Protein AF-A0A158AWS0-F1 (afdb_monomer_lite)

Radius of gyration: 19.14 Å; chains: 1; bounding box: 38×30×52 Å

pLDDT: mean 87.81, std 14.03, range [33.81, 97.12]

Sequence (136 aa):
MFKAMLLDRQEDRSTARIAGLEDSQLPDGEVTVRIAFSTLNYKDALAITGKGPVVCKFPMVPGIDFAGTVGTAGYTAMLCVQAIAVHGVKPGGGDVLVTGANGGVGGVATALLAKRGYRVVASTGRMNGAYHDVAS

Secondary structure (DSSP, 8-state):
-EEEEEEEEETTEEEEEEEEE-GGGSPP-S--EEEEEE---HHHHHHHHT-STT--SSSB---S-EEEEE-HHHHHHHHHHHHHHHTT--TTSS-EEEETTTSHHHHHHHHHHHTTT--EEEE-S--SS-------

Structure (mmCIF, N/CA/C/O backbone):
data_AF-A0A158AWS0-F1
#
_entry.id   AF-A0A158AWS0-F1
#
loop_
_atom_site.group_PDB
_atom_site.id
_atom_site.type_symbol
_atom_site.label_atom_id
_atom_site.label_alt_id
_atom_site.label_comp_id
_atom_site.label_asym_id
_atom_site.label_entity_id
_atom_site.label_seq_id
_atom_site.pdbx_PDB_ins_code
_atom_site.Cartn_x
_atom_site.Cartn_y
_atom_site.Cartn_z
_atom_site.occupancy
_atom_site.B_iso_or_equiv
_atom_site.auth_seq_id
_atom_site.auth_comp_id
_atom_site.auth_asym_id
_atom_site.auth_atom_id
_atom_site.pdbx_PDB_model_num
ATOM 1 N N . MET A 1 1 ? -7.634 14.474 6.105 1.00 88.19 1 MET A N 1
ATOM 2 C CA . MET A 1 1 ? -8.383 13.871 7.228 1.00 88.19 1 MET A CA 1
ATOM 3 C C . MET A 1 1 ? -9.356 12.835 6.681 1.00 88.19 1 MET A C 1
ATOM 5 O O . MET A 1 1 ? -10.116 13.158 5.772 1.00 88.19 1 MET A O 1
ATOM 9 N N . PHE A 1 2 ? -9.329 11.611 7.198 1.00 94.44 2 PHE A N 1
ATOM 10 C CA . PHE A 1 2 ? -10.197 10.494 6.801 1.00 94.44 2 PHE A CA 1
ATOM 11 C C . PHE A 1 2 ? -10.706 9.749 8.042 1.00 94.44 2 PHE A C 1
ATOM 13 O O . PHE A 1 2 ? -10.186 9.941 9.136 1.00 94.44 2 PHE A O 1
ATOM 20 N N . LYS A 1 3 ? -11.748 8.923 7.900 1.00 96.88 3 LYS A N 1
ATOM 21 C CA . LYS A 1 3 ? -12.284 8.118 9.010 1.00 96.88 3 LYS A CA 1
ATOM 22 C C . LYS A 1 3 ? -11.670 6.723 9.003 1.00 96.88 3 LYS A C 1
ATOM 24 O O . LYS A 1 3 ? -11.574 6.109 7.944 1.00 96.88 3 LYS A O 1
ATOM 29 N N . ALA A 1 4 ? -11.335 6.211 10.179 1.00 97.00 4 ALA A N 1
ATOM 30 C CA . ALA A 1 4 ? -10.871 4.841 10.365 1.00 97.00 4 ALA A CA 1
ATOM 31 C C . ALA A 1 4 ? -11.383 4.269 11.692 1.00 97.00 4 ALA A C 1
ATOM 33 O O . ALA A 1 4 ? -11.699 5.015 12.621 1.00 97.00 4 ALA A O 1
ATOM 34 N N . MET A 1 5 ? -11.451 2.941 11.789 1.00 96.31 5 MET A N 1
ATOM 35 C CA . MET A 1 5 ? -11.582 2.277 13.083 1.00 96.31 5 MET A CA 1
ATOM 36 C C . MET A 1 5 ? -10.220 2.303 13.773 1.00 96.31 5 MET A C 1
ATOM 38 O O . MET A 1 5 ? -9.238 1.852 13.200 1.00 96.31 5 MET A O 1
ATOM 42 N N . LEU A 1 6 ? -10.157 2.844 14.982 1.00 96.06 6 LEU A N 1
ATOM 43 C CA . LEU A 1 6 ? -8.940 2.960 15.768 1.00 96.06 6 LEU A CA 1
ATOM 44 C C . LEU A 1 6 ? -9.070 2.099 17.018 1.00 96.06 6 LEU A C 1
ATOM 46 O O . LEU A 1 6 ? -10.001 2.275 17.810 1.00 96.06 6 LEU A O 1
ATOM 50 N N . LEU A 1 7 ? -8.124 1.181 17.170 1.00 95.25 7 LEU A N 1
ATOM 51 C CA . LEU A 1 7 ? -7.897 0.424 18.384 1.00 95.25 7 LEU A CA 1
ATOM 52 C C . LEU A 1 7 ? -6.920 1.183 19.271 1.00 95.25 7 LEU A C 1
ATOM 54 O O . LEU A 1 7 ? -5.852 1.602 18.822 1.00 95.25 7 LEU A O 1
ATOM 58 N N . ASP A 1 8 ? -7.292 1.333 20.532 1.00 94.00 8 ASP A N 1
ATOM 59 C CA . ASP A 1 8 ? -6.537 2.052 21.553 1.00 94.00 8 ASP A CA 1
ATOM 60 C C . ASP A 1 8 ? -6.535 1.248 22.858 1.00 94.00 8 ASP A C 1
ATOM 62 O O . ASP A 1 8 ? -7.376 0.361 23.037 1.00 94.00 8 ASP A O 1
ATOM 66 N N . ARG A 1 9 ? -5.619 1.550 23.779 1.00 89.44 9 ARG A N 1
ATOM 67 C CA . ARG A 1 9 ? -5.537 0.862 25.074 1.00 89.44 9 ARG A CA 1
ATOM 68 C C . ARG A 1 9 ? -5.704 1.856 26.216 1.00 89.44 9 ARG A C 1
ATOM 70 O O . ARG A 1 9 ? -4.886 2.754 26.381 1.00 89.44 9 ARG A O 1
ATOM 77 N N . GLN A 1 10 ? -6.744 1.659 27.021 1.00 85.75 10 GLN A N 1
ATOM 78 C CA . GLN A 1 10 ? -7.012 2.438 28.233 1.00 85.75 10 GLN A CA 1
ATOM 79 C C . GLN A 1 10 ? -7.179 1.486 29.411 1.00 85.75 10 GLN A C 1
ATOM 81 O O . GLN A 1 10 ? -7.905 0.506 29.280 1.00 85.75 10 GLN A O 1
ATOM 86 N N . GLU A 1 11 ? -6.511 1.761 30.536 1.00 81.12 11 GLU A N 1
ATOM 87 C CA . GLU A 1 11 ? -6.657 0.992 31.790 1.00 81.12 11 GLU A CA 1
ATOM 88 C C . GLU A 1 11 ? -6.612 -0.534 31.570 1.00 81.12 11 GLU A C 1
ATOM 90 O O . GLU A 1 11 ? -7.451 -1.289 32.051 1.00 81.12 11 GLU A O 1
ATOM 95 N N . ASP A 1 12 ? -5.641 -0.977 30.765 1.00 79.19 12 ASP A N 1
ATOM 96 C CA . ASP A 1 12 ? -5.407 -2.381 30.396 1.00 79.19 12 ASP A CA 1
ATOM 97 C C . ASP A 1 12 ? -6.519 -3.059 29.563 1.00 79.19 12 ASP A C 1
ATOM 99 O O . ASP A 1 12 ? -6.506 -4.266 29.313 1.00 79.19 12 ASP A O 1
ATOM 103 N N . ARG A 1 13 ? -7.467 -2.274 29.040 1.00 84.38 13 ARG A N 1
ATOM 104 C CA . ARG A 1 13 ? -8.515 -2.730 28.122 1.00 84.38 13 ARG A CA 1
ATOM 105 C C . ARG A 1 13 ? -8.309 -2.168 26.720 1.00 84.38 13 ARG A C 1
ATOM 107 O O . ARG A 1 13 ? -8.058 -0.980 26.524 1.00 84.38 13 ARG A O 1
ATOM 114 N N . SER A 1 14 ? -8.458 -3.039 25.724 1.00 89.00 14 SER A N 1
ATOM 115 C CA . SER A 1 14 ? -8.560 -2.619 24.324 1.00 89.00 14 SER A CA 1
ATOM 116 C C . SER A 1 14 ? -9.911 -1.942 24.088 1.00 89.00 14 SER A C 1
ATOM 118 O O . SER A 1 14 ? -10.948 -2.445 24.528 1.00 89.00 14 SER A O 1
ATOM 120 N N . THR A 1 15 ? -9.902 -0.816 23.383 1.00 92.62 15 THR A N 1
ATOM 121 C CA . THR A 1 15 ? -11.095 -0.066 22.975 1.00 92.62 15 THR A CA 1
ATOM 122 C C . THR A 1 15 ? -11.074 0.137 21.466 1.00 92.62 15 THR A C 1
ATOM 124 O O . THR A 1 15 ? -10.013 0.365 20.894 1.00 92.62 15 THR A O 1
ATOM 127 N N . ALA A 1 16 ? -12.238 0.068 20.818 1.00 94.75 16 ALA A N 1
ATOM 128 C CA . ALA A 1 16 ? -12.393 0.300 19.385 1.00 94.75 16 ALA A CA 1
ATOM 129 C C . ALA A 1 16 ? -13.356 1.469 19.151 1.00 94.75 16 ALA A C 1
ATOM 131 O O . ALA A 1 16 ? -14.462 1.479 19.695 1.00 94.75 16 ALA A O 1
ATOM 132 N N . ARG A 1 17 ? -12.956 2.454 18.343 1.00 96.00 17 ARG A N 1
ATOM 133 C CA . ARG A 1 17 ? -13.795 3.618 18.002 1.00 96.00 17 ARG A CA 1
ATOM 134 C C . ARG A 1 17 ? -13.592 4.051 16.558 1.00 96.00 17 ARG A C 1
ATOM 136 O O . ARG A 1 17 ? -12.509 3.877 16.016 1.00 96.00 17 ARG A O 1
ATOM 143 N N . ILE A 1 18 ? -14.598 4.669 15.944 1.00 96.69 18 ILE A N 1
ATOM 144 C CA . ILE A 1 18 ? -14.386 5.397 14.687 1.00 96.69 18 ILE A CA 1
ATOM 145 C C . ILE A 1 18 ? -13.761 6.751 15.025 1.00 96.69 18 ILE A C 1
ATOM 147 O O . ILE A 1 18 ? -14.343 7.528 15.781 1.00 96.69 18 ILE A O 1
ATOM 151 N N . ALA A 1 19 ? -12.585 7.026 14.472 1.00 96.69 19 ALA A N 1
ATOM 152 C CA . ALA A 1 19 ? -11.846 8.266 14.672 1.00 96.69 19 ALA A CA 1
ATOM 153 C C . ALA A 1 19 ? -11.529 8.928 13.326 1.00 96.69 19 ALA A C 1
ATOM 155 O O . ALA A 1 19 ? -11.432 8.261 12.294 1.00 96.69 19 ALA A O 1
ATOM 156 N N . GLY A 1 20 ? -11.381 10.252 13.343 1.00 97.12 20 GLY A N 1
ATOM 157 C CA . GLY A 1 20 ? -10.781 10.985 12.236 1.00 97.12 20 GLY A CA 1
ATOM 158 C C . GLY A 1 20 ? -9.263 10.990 12.380 1.00 97.12 20 GLY A C 1
ATOM 159 O O . GLY A 1 20 ? -8.770 11.298 13.461 1.00 97.12 20 GLY A O 1
ATOM 160 N N . LEU A 1 21 ? -8.551 10.646 11.312 1.00 96.06 21 LEU A N 1
ATOM 161 C CA . LEU A 1 21 ? -7.092 10.607 11.251 1.00 96.06 21 LEU A CA 1
ATOM 162 C C . LEU A 1 21 ? -6.572 11.501 10.126 1.00 96.06 21 LEU A C 1
ATOM 164 O O . LEU A 1 21 ? -7.265 11.748 9.133 1.00 96.06 21 LEU A O 1
ATOM 168 N N . GLU A 1 22 ? -5.346 11.973 10.283 1.00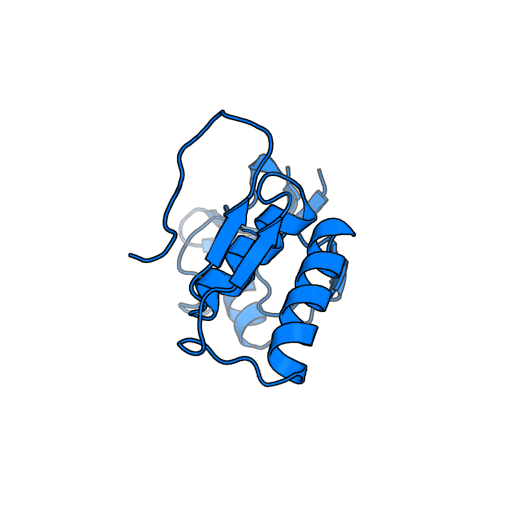 95.19 22 GLU A N 1
ATOM 169 C CA . GLU A 1 22 ? -4.576 12.670 9.259 1.00 95.19 22 GLU A CA 1
ATOM 170 C C . GLU A 1 22 ? -3.617 11.721 8.537 1.00 95.19 22 GLU A C 1
ATOM 172 O O . GLU A 1 22 ? -3.191 10.703 9.079 1.00 95.19 22 GLU A O 1
ATOM 177 N N . ASP A 1 23 ? -3.247 12.077 7.308 1.00 90.25 23 ASP A N 1
ATOM 178 C CA . ASP A 1 23 ? -2.326 11.295 6.478 1.00 90.25 23 ASP A CA 1
ATOM 179 C C . ASP A 1 23 ? -0.941 11.167 7.140 1.00 90.25 23 ASP A C 1
ATOM 181 O O . ASP A 1 23 ? -0.283 10.146 6.986 1.00 90.25 23 ASP A O 1
ATOM 185 N N . SER A 1 24 ? -0.542 12.155 7.951 1.00 92.62 24 SER A N 1
ATOM 186 C CA . SER A 1 24 ? 0.683 12.155 8.769 1.00 92.62 24 SER A CA 1
ATOM 187 C C . SER A 1 24 ? 0.709 11.073 9.855 1.00 92.62 24 SER A C 1
ATOM 189 O O . SER A 1 24 ? 1.768 10.782 10.406 1.00 92.62 24 SER A O 1
ATOM 191 N N . GLN A 1 25 ? -0.446 10.489 10.185 1.00 92.44 25 GLN A N 1
ATOM 192 C CA . GLN A 1 25 ? -0.581 9.420 11.176 1.00 92.44 25 GLN A CA 1
ATOM 193 C C . GLN A 1 25 ? -0.556 8.026 10.539 1.00 92.44 25 GLN A C 1
ATOM 195 O O . GLN A 1 25 ? -0.603 7.025 11.259 1.00 92.44 25 GLN A O 1
ATOM 200 N N . LEU A 1 26 ? -0.524 7.940 9.204 1.00 90.50 26 L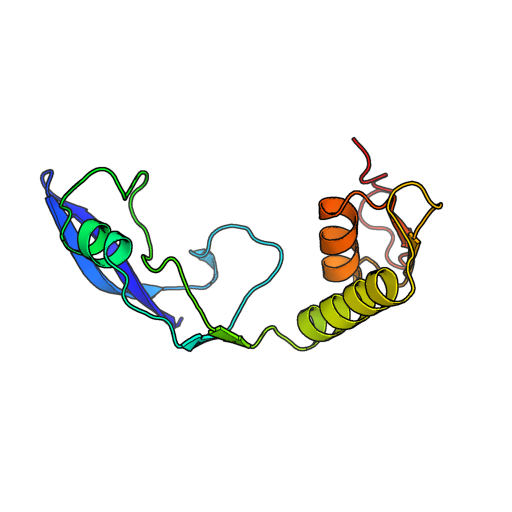EU A N 1
ATOM 201 C CA . LEU A 1 26 ? -0.324 6.675 8.511 1.00 90.50 26 LEU A CA 1
ATOM 202 C C . LEU A 1 26 ? 1.115 6.184 8.727 1.00 90.50 26 LEU A C 1
ATOM 204 O O . LEU A 1 26 ? 2.030 6.997 8.850 1.00 90.50 26 LEU A O 1
ATOM 208 N N . PRO A 1 27 ? 1.333 4.860 8.778 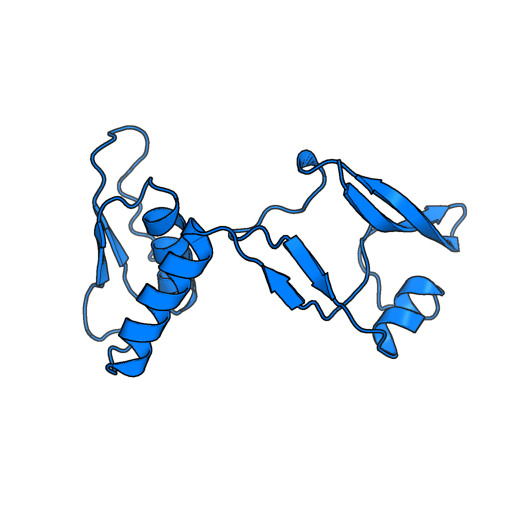1.00 89.81 27 PRO A N 1
ATOM 209 C CA . PRO A 1 27 ? 2.684 4.321 8.782 1.00 89.81 27 PRO A CA 1
ATOM 210 C C . PRO A 1 27 ? 3.404 4.666 7.474 1.00 89.81 27 PRO A C 1
ATOM 212 O O . PRO A 1 27 ? 2.769 4.815 6.426 1.00 89.81 27 PRO A O 1
ATOM 215 N N . ASP A 1 28 ? 4.734 4.710 7.532 1.00 86.38 28 ASP A N 1
ATOM 216 C CA . ASP A 1 28 ? 5.560 4.808 6.332 1.00 86.38 28 ASP A CA 1
ATOM 217 C C . ASP A 1 28 ? 5.255 3.640 5.383 1.00 86.38 28 ASP A C 1
ATOM 219 O O . ASP A 1 28 ? 5.147 2.481 5.796 1.00 86.38 28 ASP A O 1
ATOM 223 N N . GLY A 1 29 ? 5.116 3.943 4.094 1.00 81.69 29 GLY A N 1
ATOM 224 C CA . GLY A 1 29 ? 4.824 2.951 3.067 1.00 81.69 29 GLY A CA 1
ATOM 225 C C . GLY A 1 29 ? 5.059 3.495 1.664 1.00 81.69 29 GLY A C 1
ATOM 226 O O . GLY A 1 29 ? 5.081 4.705 1.443 1.00 81.69 29 GLY A O 1
ATOM 227 N N . GLU A 1 30 ? 5.235 2.598 0.695 1.00 75.88 30 GLU A N 1
ATOM 228 C CA . GLU A 1 30 ? 5.554 2.984 -0.684 1.00 75.88 30 GLU A CA 1
ATOM 229 C C . GLU A 1 30 ? 4.310 3.384 -1.492 1.00 75.88 30 GLU A C 1
ATOM 231 O O . GLU A 1 30 ? 4.410 4.094 -2.494 1.00 75.88 30 GLU A O 1
ATOM 236 N N . VAL A 1 31 ? 3.130 2.905 -1.082 1.00 81.81 31 VAL A N 1
ATOM 237 C CA . VAL A 1 31 ? 1.869 3.099 -1.805 1.00 81.81 31 VAL A CA 1
ATOM 238 C C . VAL A 1 31 ? 0.749 3.476 -0.845 1.00 81.81 31 VAL A C 1
ATOM 240 O O . VAL A 1 31 ? 0.348 2.686 0.007 1.00 81.81 31 VAL A O 1
ATOM 243 N N . THR A 1 32 ? 0.166 4.653 -1.056 1.00 86.75 32 THR A N 1
ATOM 244 C CA . THR A 1 32 ? -1.091 5.049 -0.415 1.00 86.75 32 THR A CA 1
ATOM 245 C C . THR A 1 32 ? -2.277 4.533 -1.227 1.00 86.75 32 THR A C 1
ATOM 247 O O . THR A 1 32 ? -2.381 4.780 -2.433 1.00 86.75 32 THR A O 1
ATOM 250 N N . VAL A 1 33 ? -3.198 3.835 -0.561 1.00 90.62 33 VAL A N 1
ATOM 251 C CA . VAL A 1 33 ? -4.412 3.283 -1.176 1.00 90.62 33 VAL A CA 1
ATOM 252 C C . VAL A 1 33 ? -5.635 3.979 -0.600 1.00 90.62 33 VAL A C 1
ATOM 254 O O . VAL A 1 33 ? -5.841 3.998 0.612 1.00 90.62 33 VAL A O 1
ATOM 257 N N . ARG A 1 34 ? -6.498 4.505 -1.472 1.00 91.62 34 ARG A N 1
ATOM 258 C CA . ARG A 1 34 ? -7.827 4.967 -1.067 1.00 91.62 34 ARG A CA 1
ATOM 259 C C . ARG A 1 34 ? -8.757 3.761 -0.967 1.00 91.62 34 ARG A C 1
ATOM 261 O O . ARG A 1 34 ? -9.241 3.268 -1.987 1.00 91.62 34 ARG A O 1
ATOM 268 N N . ILE A 1 35 ? -8.973 3.285 0.255 1.00 94.31 35 ILE A N 1
ATOM 269 C CA . ILE A 1 35 ? -9.798 2.107 0.547 1.00 94.31 35 ILE A CA 1
ATOM 270 C C . ILE A 1 35 ? -11.260 2.374 0.156 1.00 94.31 35 ILE A C 1
ATOM 272 O O . ILE A 1 35 ? -11.817 3.416 0.497 1.00 94.31 35 ILE A O 1
ATOM 276 N N . ALA A 1 36 ? -11.869 1.430 -0.563 1.00 94.19 36 ALA A N 1
ATOM 277 C CA . ALA A 1 36 ? -13.289 1.437 -0.926 1.00 94.19 36 ALA A CA 1
ATOM 278 C C . ALA A 1 36 ? -14.066 0.332 -0.195 1.00 94.19 36 ALA A C 1
ATOM 280 O O . ALA A 1 36 ? -15.200 0.546 0.225 1.00 94.19 36 ALA A O 1
ATOM 281 N N . PHE A 1 37 ? -13.434 -0.828 -0.012 1.00 95.94 37 PHE A N 1
ATOM 282 C CA . PHE A 1 37 ? -14.009 -1.985 0.659 1.00 95.94 37 PHE A CA 1
ATOM 283 C C . PHE A 1 37 ? -12.985 -2.643 1.580 1.00 95.94 37 PHE A C 1
ATOM 285 O O . PHE A 1 37 ? -11.775 -2.541 1.384 1.00 95.94 37 PHE A O 1
ATOM 292 N N . SER A 1 38 ? -13.498 -3.357 2.568 1.00 96.94 38 SER A N 1
ATOM 293 C CA . SER A 1 38 ? -12.759 -4.261 3.442 1.00 96.94 38 SER A CA 1
ATOM 294 C C . SER A 1 38 ? -13.694 -5.425 3.790 1.00 96.94 38 SER A C 1
ATOM 296 O O . SER A 1 38 ? -14.835 -5.471 3.320 1.00 96.94 38 SER A O 1
ATOM 298 N N . THR A 1 39 ? -13.225 -6.373 4.587 1.00 96.75 39 THR A N 1
ATOM 299 C CA . THR A 1 39 ? -14.024 -7.489 5.098 1.00 96.75 39 THR A CA 1
ATOM 300 C C . THR A 1 39 ? -13.785 -7.636 6.599 1.00 96.75 39 THR A C 1
ATOM 302 O O . THR A 1 39 ? -12.926 -6.967 7.172 1.00 96.75 39 THR A O 1
ATOM 305 N N . LEU A 1 40 ? -14.583 -8.478 7.247 1.00 95.75 40 LEU A N 1
ATOM 306 C CA . LEU A 1 40 ? -14.446 -8.796 8.658 1.00 95.75 40 LEU A CA 1
ATOM 307 C C . LEU A 1 40 ? -14.118 -10.279 8.811 1.00 95.75 40 LEU A C 1
ATOM 309 O O . LEU A 1 40 ? -14.983 -11.139 8.640 1.00 95.75 40 LEU A O 1
ATOM 313 N N . ASN A 1 41 ? -12.876 -10.576 9.172 1.00 94.75 41 ASN A N 1
ATOM 314 C CA . ASN A 1 41 ? -12.434 -11.929 9.473 1.00 94.75 41 ASN A CA 1
ATOM 315 C C . ASN A 1 41 ? -12.441 -12.189 10.983 1.00 94.75 41 ASN A C 1
ATOM 317 O O . ASN A 1 41 ? -12.484 -11.275 11.809 1.00 94.75 41 ASN A O 1
ATOM 321 N N . TYR A 1 42 ? -12.306 -13.462 11.365 1.00 95.19 42 TYR A N 1
ATOM 322 C CA . TYR A 1 42 ? -12.184 -13.862 12.771 1.00 95.19 42 TYR A CA 1
ATOM 323 C C . TYR A 1 42 ? -11.047 -13.116 13.491 1.00 95.19 42 TYR A C 1
ATOM 325 O O . TYR A 1 42 ? -11.228 -12.641 14.609 1.00 95.19 42 TYR A O 1
ATOM 333 N N . LYS A 1 43 ? -9.892 -12.941 12.830 1.00 93.81 43 LYS A N 1
ATOM 334 C CA . LYS A 1 43 ? -8.743 -12.207 13.389 1.00 93.81 43 LYS A CA 1
ATOM 335 C C . LYS A 1 43 ? -9.052 -10.727 13.625 1.00 93.81 43 LYS A C 1
ATOM 337 O O . LYS A 1 43 ? -8.630 -10.186 14.643 1.00 93.81 43 LYS A O 1
ATOM 342 N N . ASP A 1 44 ? -9.820 -10.103 12.735 1.00 94.75 44 ASP A N 1
ATOM 343 C CA . ASP A 1 44 ? -10.253 -8.715 12.898 1.00 94.75 44 ASP A CA 1
ATOM 344 C C . ASP A 1 44 ? -11.185 -8.594 14.109 1.00 94.75 44 ASP A C 1
ATOM 346 O O . ASP A 1 44 ? -10.997 -7.718 14.950 1.00 94.75 44 ASP A O 1
ATOM 350 N N . ALA A 1 45 ? -12.127 -9.531 14.272 1.00 94.50 45 ALA A N 1
ATOM 351 C CA . ALA A 1 45 ? -13.008 -9.568 15.438 1.00 94.50 45 ALA A CA 1
ATOM 352 C C . ALA A 1 45 ? -12.233 -9.752 16.756 1.00 94.50 45 ALA A C 1
ATOM 354 O O . ALA A 1 45 ? -12.523 -9.062 17.737 1.00 94.50 45 ALA A O 1
ATOM 355 N N . LEU A 1 46 ? -11.223 -10.630 16.794 1.00 94.62 46 LEU A N 1
ATOM 356 C CA . LEU A 1 46 ? -10.350 -10.787 17.965 1.00 94.62 46 LEU A CA 1
ATOM 357 C C . LEU A 1 46 ? -9.600 -9.488 18.293 1.00 94.62 46 LEU A C 1
ATOM 359 O O . LEU A 1 46 ? -9.564 -9.085 19.456 1.00 94.62 46 LEU A O 1
ATOM 363 N N . ALA A 1 47 ? -9.058 -8.807 17.279 1.00 93.56 47 ALA A N 1
ATOM 364 C CA . ALA A 1 47 ? -8.378 -7.526 17.454 1.00 93.56 47 ALA A CA 1
ATOM 365 C C . ALA A 1 47 ? -9.328 -6.442 17.993 1.00 93.56 47 ALA A C 1
ATOM 367 O O . ALA A 1 47 ? -9.035 -5.808 19.008 1.00 93.56 47 ALA A O 1
ATOM 368 N N . ILE A 1 48 ? -10.496 -6.281 17.363 1.00 93.75 48 ILE A N 1
ATOM 369 C CA . ILE A 1 48 ? -11.504 -5.268 17.712 1.00 93.75 48 ILE A CA 1
ATOM 370 C C . ILE A 1 48 ? -12.061 -5.492 19.120 1.00 93.75 48 ILE A C 1
ATOM 372 O O . ILE A 1 48 ? -12.251 -4.540 19.874 1.00 93.75 48 ILE A O 1
ATOM 376 N N . THR A 1 49 ? -12.307 -6.748 19.498 1.00 92.44 49 THR A N 1
ATOM 377 C CA . THR A 1 49 ? -12.846 -7.094 20.825 1.00 92.44 49 THR A CA 1
ATOM 378 C C . THR A 1 49 ? -11.775 -7.204 21.910 1.00 92.44 49 THR A C 1
ATOM 380 O O . THR A 1 49 ? -12.116 -7.391 23.078 1.00 92.44 49 THR A O 1
ATOM 383 N N . GLY A 1 50 ? -10.490 -7.116 21.549 1.00 89.56 50 GLY A N 1
ATOM 384 C CA . GLY A 1 50 ? -9.371 -7.311 22.472 1.00 89.56 50 GLY A CA 1
ATOM 385 C C . GLY A 1 50 ? -9.239 -8.744 22.999 1.00 89.56 50 GLY A C 1
ATOM 386 O O . GLY A 1 50 ? -8.587 -8.960 24.019 1.00 89.56 50 GLY A O 1
ATOM 387 N N . LYS A 1 51 ? -9.866 -9.727 22.344 1.00 85.62 51 LYS A N 1
ATOM 388 C CA . LYS A 1 51 ? -9.837 -11.133 22.759 1.00 85.62 51 LYS A CA 1
ATOM 389 C C . LYS A 1 51 ? -8.707 -11.863 22.036 1.00 85.62 51 LYS A C 1
ATOM 391 O O . LYS A 1 51 ? -8.912 -12.451 20.985 1.00 85.62 51 LYS A O 1
ATOM 396 N N . GLY A 1 52 ? -7.514 -11.844 22.621 1.00 80.44 52 GLY A N 1
ATOM 397 C CA . GLY A 1 52 ? -6.358 -12.616 22.152 1.00 80.44 52 GLY A CA 1
ATOM 398 C C . GLY A 1 52 ? -5.209 -11.764 21.595 1.00 80.44 52 GLY A C 1
ATOM 399 O O . GLY A 1 52 ? -5.375 -10.568 21.349 1.00 80.44 52 GLY A O 1
ATOM 400 N N . PRO A 1 53 ? -4.023 -12.368 21.397 1.00 85.69 53 PRO A N 1
ATOM 401 C CA . PRO A 1 53 ? -2.784 -11.650 21.094 1.00 85.69 53 PRO A CA 1
ATOM 402 C C . PRO A 1 53 ? -2.654 -11.309 19.598 1.00 85.69 53 PRO A C 1
ATOM 404 O O . PRO A 1 53 ? -1.649 -11.626 18.970 1.00 85.69 53 PRO A O 1
ATOM 407 N N . VAL A 1 54 ? -3.685 -10.700 19.001 1.00 89.56 54 VAL A N 1
ATOM 408 C CA . VAL A 1 54 ? -3.646 -10.267 17.588 1.00 89.56 54 VAL A CA 1
ATOM 409 C C . VAL A 1 54 ? -2.993 -8.892 17.445 1.00 89.56 54 VAL A C 1
ATOM 411 O O . VAL A 1 54 ? -2.253 -8.652 16.496 1.00 89.56 54 VAL A O 1
ATOM 414 N N . VAL A 1 55 ? -3.253 -7.984 18.390 1.00 89.88 55 VAL A N 1
ATOM 415 C CA . VAL A 1 55 ? -2.729 -6.613 18.347 1.00 89.88 55 VAL A CA 1
ATOM 416 C C . VAL A 1 55 ? -1.405 -6.539 19.098 1.00 89.88 55 VAL A C 1
ATOM 418 O O . VAL A 1 55 ? -1.371 -6.660 20.322 1.00 89.88 55 VAL A O 1
ATOM 421 N N . CYS A 1 56 ? -0.321 -6.293 18.365 1.00 86.56 56 CYS A N 1
ATOM 422 C CA . CYS A 1 56 ? 1.023 -6.186 18.938 1.00 86.56 56 CYS A CA 1
ATOM 423 C C . CYS A 1 56 ? 1.400 -4.754 19.343 1.00 86.56 56 CYS A C 1
ATOM 425 O O . CYS A 1 56 ? 2.268 -4.564 20.192 1.00 86.56 56 CYS A O 1
ATOM 427 N N . LYS A 1 57 ? 0.773 -3.738 18.738 1.00 89.88 57 LYS A N 1
ATOM 428 C CA . LYS A 1 57 ? 1.079 -2.323 18.977 1.00 89.88 57 LYS A CA 1
ATOM 429 C C . LYS A 1 57 ? -0.208 -1.508 18.990 1.00 89.88 57 LYS A C 1
ATOM 431 O O . LYS A 1 57 ? -1.074 -1.725 18.153 1.00 89.88 57 LYS A O 1
ATOM 436 N N . PHE A 1 58 ? -0.303 -0.575 19.931 1.00 91.12 58 PHE A N 1
ATOM 437 C CA . PHE A 1 58 ? -1.363 0.428 20.002 1.00 91.12 58 PHE A CA 1
ATOM 438 C C . PHE A 1 58 ? -0.755 1.830 19.813 1.00 91.12 58 PHE A C 1
ATOM 440 O O . PHE A 1 58 ? 0.399 2.031 20.206 1.00 91.12 58 PHE A O 1
ATOM 447 N N . PRO A 1 59 ? -1.502 2.796 19.249 1.00 93.31 59 PRO A N 1
ATOM 448 C CA . PRO A 1 59 ? -2.799 2.619 18.592 1.00 93.31 59 PRO A CA 1
ATOM 449 C C . PRO A 1 59 ? -2.669 1.897 17.235 1.00 93.31 59 PRO A C 1
ATOM 451 O O . PRO A 1 59 ? -1.591 1.874 1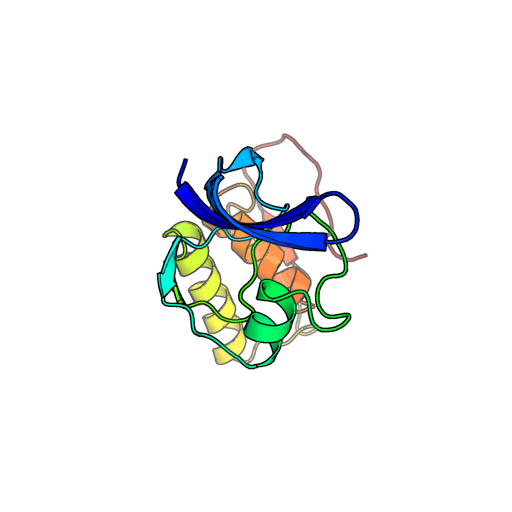6.642 1.00 93.31 59 PRO A O 1
ATOM 454 N N . MET A 1 60 ? -3.755 1.289 16.746 1.00 93.38 60 MET A N 1
ATOM 455 C CA . MET A 1 60 ? -3.759 0.523 15.488 1.00 93.38 60 MET A CA 1
ATOM 456 C C . MET A 1 60 ? -5.084 0.650 14.735 1.00 93.38 60 MET A C 1
ATOM 458 O O . MET A 1 60 ? -6.148 0.594 15.343 1.00 93.38 60 MET A O 1
ATOM 462 N N . VAL A 1 61 ? -5.031 0.746 13.406 1.00 95.62 61 VAL A N 1
ATOM 463 C CA . VAL A 1 61 ? -6.205 0.551 12.540 1.00 95.62 61 VAL A CA 1
ATOM 464 C C . VAL A 1 61 ? -6.301 -0.943 12.188 1.00 95.62 61 VAL A C 1
ATOM 466 O O . VAL A 1 61 ? -5.345 -1.466 11.614 1.00 95.62 61 VAL A O 1
ATOM 469 N N . PRO A 1 62 ? -7.381 -1.659 12.560 1.00 95.06 62 PRO A N 1
ATOM 470 C CA . PRO A 1 62 ? -7.535 -3.080 12.255 1.00 95.06 62 PRO A CA 1
ATOM 471 C C . PRO A 1 62 ? -8.034 -3.293 10.817 1.00 95.06 62 PRO A C 1
ATOM 473 O O . PRO A 1 62 ? -8.469 -2.349 10.158 1.00 95.06 62 PRO A O 1
ATOM 476 N N . GLY A 1 63 ? -8.022 -4.548 10.362 1.00 94.31 63 GLY A N 1
ATOM 477 C CA . GLY A 1 63 ? -8.434 -4.946 9.016 1.00 94.31 63 GLY A CA 1
ATOM 478 C C . GLY A 1 63 ? -7.271 -5.557 8.244 1.00 94.31 63 GLY A C 1
ATOM 479 O O . GLY A 1 63 ? -6.383 -4.842 7.783 1.00 94.31 63 GLY A O 1
ATOM 480 N N . ILE A 1 64 ? -7.270 -6.882 8.107 1.00 95.12 64 ILE A N 1
ATOM 481 C CA . ILE A 1 64 ? -6.225 -7.594 7.351 1.00 95.12 64 ILE A CA 1
ATOM 482 C C . ILE A 1 64 ? -6.405 -7.504 5.828 1.00 95.12 64 ILE A C 1
ATOM 484 O O . ILE A 1 64 ? -5.438 -7.679 5.092 1.00 95.12 64 ILE A O 1
ATOM 488 N N . ASP A 1 65 ? -7.619 -7.191 5.372 1.00 95.94 65 ASP A N 1
ATOM 489 C CA . ASP A 1 65 ? -7.990 -7.148 3.960 1.00 95.94 65 ASP A CA 1
ATOM 490 C C . ASP A 1 65 ? -8.537 -5.770 3.574 1.00 95.94 65 ASP A C 1
ATOM 492 O O . ASP A 1 65 ? -9.321 -5.159 4.305 1.00 95.94 65 ASP A O 1
ATOM 496 N N . PHE A 1 66 ? -8.201 -5.303 2.375 1.00 96.00 66 PHE A N 1
ATOM 497 C CA . PHE A 1 66 ? -8.803 -4.116 1.775 1.00 96.00 66 PHE A CA 1
ATOM 498 C C . PHE A 1 66 ? -8.838 -4.230 0.249 1.00 96.00 66 PHE A C 1
ATOM 500 O O . PHE A 1 66 ? -8.003 -4.889 -0.368 1.00 96.00 66 PHE A O 1
ATOM 507 N N . ALA A 1 67 ? -9.783 -3.529 -0.369 1.00 93.62 67 ALA A N 1
ATOM 508 C CA . ALA A 1 67 ? -9.803 -3.258 -1.799 1.00 93.62 67 ALA A CA 1
ATOM 509 C C . ALA A 1 67 ? -10.035 -1.761 -2.016 1.00 93.62 67 ALA A C 1
ATOM 511 O O . ALA A 1 67 ? -10.865 -1.133 -1.353 1.00 93.62 67 ALA A O 1
ATOM 512 N N . GLY A 1 68 ? -9.285 -1.161 -2.932 1.00 92.19 68 GLY A N 1
ATOM 513 C CA . GLY A 1 68 ? -9.305 0.282 -3.119 1.00 92.19 68 GLY A CA 1
ATOM 514 C C . GLY A 1 68 ? -8.536 0.732 -4.346 1.00 92.19 68 GLY A C 1
ATOM 515 O O . GLY A 1 68 ? -8.100 -0.071 -5.168 1.00 92.19 68 GLY A O 1
ATOM 516 N N . THR A 1 69 ? -8.386 2.044 -4.470 1.00 85.38 69 THR A N 1
ATOM 517 C CA . THR A 1 69 ? -7.724 2.669 -5.613 1.00 85.38 69 THR A CA 1
ATOM 518 C C . THR A 1 69 ? -6.333 3.138 -5.217 1.00 85.38 69 THR A C 1
ATOM 520 O O . THR A 1 69 ? -6.177 3.902 -4.264 1.00 85.38 69 THR A O 1
ATOM 523 N N . VAL A 1 70 ? -5.327 2.721 -5.982 1.00 87.38 70 VAL A N 1
ATOM 524 C CA . VAL A 1 70 ? -4.003 3.349 -5.958 1.00 87.38 70 VAL A CA 1
ATOM 525 C C . VAL A 1 70 ? -4.063 4.621 -6.802 1.00 87.38 70 VAL A C 1
ATOM 527 O O . VAL A 1 70 ? -4.732 4.642 -7.835 1.00 87.38 70 VAL A O 1
ATOM 530 N N . GLY A 1 71 ? -3.367 5.684 -6.394 1.00 82.94 71 GLY A N 1
ATOM 531 C CA . GLY A 1 71 ? -3.217 6.866 -7.249 1.00 82.94 71 GLY A CA 1
ATOM 532 C C . GLY A 1 71 ? -2.645 6.506 -8.629 1.00 82.94 71 GLY A C 1
ATOM 533 O O . GLY A 1 71 ? -1.922 5.518 -8.765 1.00 82.94 71 GLY A O 1
ATOM 534 N N . THR A 1 72 ? -2.930 7.317 -9.655 1.00 83.56 72 THR A N 1
ATOM 535 C CA . THR A 1 72 ? -2.549 7.040 -11.057 1.00 83.56 72 THR A CA 1
ATOM 536 C C . THR A 1 72 ? -1.083 6.643 -11.199 1.00 83.56 72 THR A C 1
ATOM 538 O O . THR A 1 72 ? -0.768 5.688 -11.896 1.00 83.56 72 THR A O 1
ATOM 541 N N . ALA A 1 73 ? -0.187 7.323 -10.481 1.00 85.69 73 ALA A N 1
ATOM 542 C CA . ALA A 1 73 ? 1.237 7.031 -10.523 1.00 85.69 73 ALA A CA 1
ATOM 543 C C . ALA A 1 73 ? 1.582 5.602 -10.062 1.00 85.69 73 ALA A C 1
ATOM 545 O O . ALA A 1 73 ? 2.337 4.903 -10.735 1.00 85.69 73 ALA A O 1
ATOM 546 N N . GLY A 1 74 ? 0.999 5.149 -8.948 1.00 87.31 74 GLY A N 1
ATOM 547 C CA . GLY A 1 74 ? 1.240 3.806 -8.426 1.00 87.31 74 GLY A CA 1
ATOM 548 C C . GLY A 1 74 ? 0.549 2.718 -9.250 1.00 87.31 74 GLY A C 1
ATOM 549 O O . GLY A 1 74 ? 1.124 1.650 -9.440 1.00 87.31 74 GLY A O 1
ATOM 550 N N . TYR A 1 75 ? -0.634 3.001 -9.808 1.00 89.38 75 TYR A N 1
ATOM 551 C CA . TYR A 1 75 ? -1.296 2.083 -10.740 1.00 89.38 75 TYR A CA 1
ATOM 552 C C . TYR A 1 75 ? -0.465 1.889 -12.015 1.00 89.38 75 TYR A C 1
ATOM 554 O O . TYR A 1 75 ? -0.161 0.756 -12.384 1.00 89.38 75 TYR A O 1
ATOM 562 N N . THR A 1 76 ? -0.009 2.984 -12.632 1.00 91.69 76 THR A N 1
ATOM 563 C CA . THR A 1 76 ? 0.881 2.932 -13.799 1.00 91.69 76 THR A CA 1
ATOM 564 C C . THR A 1 76 ? 2.173 2.183 -13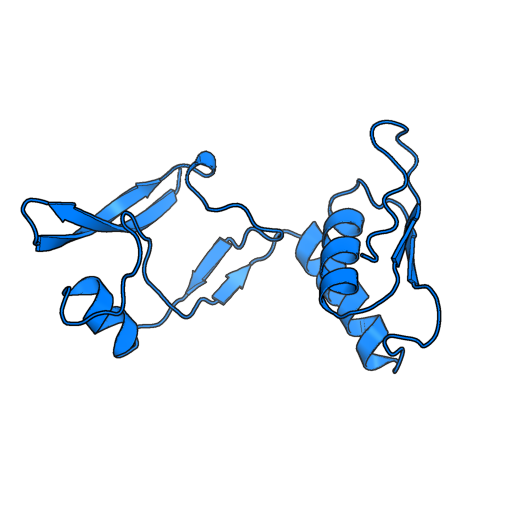.475 1.00 91.69 76 THR A C 1
ATOM 566 O O . THR A 1 76 ? 2.576 1.313 -14.242 1.00 91.69 76 THR A O 1
ATOM 569 N N . ALA A 1 77 ? 2.794 2.452 -12.322 1.00 92.69 77 ALA A N 1
ATOM 570 C CA . ALA A 1 77 ? 3.995 1.738 -11.894 1.00 92.69 77 ALA A CA 1
ATOM 571 C C . ALA A 1 77 ? 3.751 0.225 -11.775 1.00 92.69 77 ALA A C 1
ATOM 573 O O . ALA A 1 77 ? 4.549 -0.570 -12.267 1.00 92.69 77 ALA A O 1
ATOM 574 N N . MET A 1 78 ? 2.631 -0.181 -11.171 1.00 91.81 78 MET A N 1
ATOM 575 C CA . MET A 1 78 ? 2.274 -1.590 -11.013 1.00 91.81 78 MET A CA 1
ATOM 576 C C . MET A 1 78 ? 2.051 -2.283 -12.363 1.00 91.81 78 MET A C 1
ATOM 578 O O . MET A 1 78 ? 2.559 -3.388 -12.550 1.00 91.81 78 MET A O 1
ATOM 582 N N . LEU A 1 79 ? 1.400 -1.619 -13.326 1.00 93.94 79 LEU A N 1
ATOM 583 C CA . LEU A 1 79 ? 1.261 -2.133 -14.693 1.00 93.94 79 LEU A CA 1
ATOM 584 C C . LEU A 1 79 ? 2.620 -2.316 -15.385 1.00 93.94 79 LEU A C 1
ATOM 586 O O . LEU A 1 79 ? 2.845 -3.352 -16.011 1.00 93.94 79 LEU A O 1
ATOM 590 N N . CYS A 1 80 ? 3.548 -1.364 -15.238 1.00 94.19 80 CYS A N 1
ATOM 591 C CA . CYS A 1 80 ? 4.904 -1.492 -15.784 1.00 94.19 80 CYS A CA 1
ATOM 592 C C . CYS A 1 80 ? 5.647 -2.699 -15.189 1.00 94.19 80 CYS A C 1
ATOM 594 O O . CYS A 1 80 ? 6.222 -3.500 -15.926 1.00 94.19 80 CYS A O 1
ATOM 596 N N . VAL A 1 81 ? 5.603 -2.867 -13.863 1.00 93.75 81 VAL A N 1
ATOM 597 C CA . VAL A 1 81 ? 6.248 -4.003 -13.177 1.00 93.75 81 VAL A CA 1
ATOM 598 C C . VAL A 1 81 ? 5.594 -5.332 -13.556 1.00 93.75 81 VAL A C 1
ATOM 600 O O . VAL A 1 81 ? 6.286 -6.331 -13.755 1.00 93.75 81 VAL A O 1
ATOM 603 N N . GLN A 1 82 ? 4.268 -5.358 -13.692 1.00 94.50 82 GLN A N 1
ATOM 604 C CA . GLN A 1 82 ? 3.544 -6.547 -14.129 1.00 94.50 82 GLN A CA 1
ATOM 605 C C . GLN A 1 82 ? 3.920 -6.936 -15.561 1.00 94.50 82 GLN A C 1
ATOM 607 O O . GLN A 1 82 ? 4.129 -8.120 -15.816 1.00 94.50 82 GLN A O 1
ATOM 612 N N . ALA A 1 83 ? 4.055 -5.973 -16.477 1.00 95.06 83 ALA A N 1
ATOM 613 C CA . ALA A 1 83 ? 4.472 -6.246 -17.850 1.00 95.06 83 ALA A CA 1
ATOM 614 C C . ALA A 1 83 ? 5.854 -6.922 -17.901 1.00 95.06 83 ALA A C 1
ATOM 616 O O . ALA A 1 83 ? 6.011 -7.929 -18.587 1.00 95.06 83 ALA A O 1
ATOM 617 N N . ILE A 1 84 ? 6.823 -6.443 -17.111 1.00 92.75 84 ILE A N 1
ATOM 618 C CA . ILE A 1 84 ? 8.160 -7.057 -16.989 1.00 92.75 84 ILE A CA 1
ATOM 619 C C . ILE A 1 84 ? 8.051 -8.539 -16.592 1.00 92.75 84 ILE A C 1
ATOM 621 O O . ILE A 1 84 ? 8.661 -9.399 -17.229 1.00 92.75 84 ILE A O 1
ATOM 625 N N . ALA A 1 85 ? 7.226 -8.847 -15.586 1.00 87.94 85 ALA A N 1
ATOM 626 C CA . ALA A 1 85 ? 7.023 -10.218 -15.122 1.00 87.94 85 ALA A CA 1
ATOM 627 C C . ALA A 1 85 ? 6.288 -11.096 -16.153 1.00 87.94 85 ALA A C 1
ATOM 629 O O . ALA A 1 85 ? 6.689 -12.235 -16.390 1.00 87.94 85 ALA A O 1
ATOM 630 N N . VAL A 1 86 ? 5.232 -10.573 -16.788 1.00 92.94 86 VAL A N 1
ATOM 631 C CA . VAL A 1 86 ? 4.442 -11.289 -17.809 1.00 92.94 86 VAL A CA 1
ATOM 632 C C . VAL A 1 86 ? 5.289 -11.622 -19.037 1.00 92.94 86 VAL A C 1
ATOM 634 O O . VAL A 1 86 ? 5.138 -12.698 -19.611 1.00 92.94 86 VAL A O 1
ATOM 637 N N . HIS A 1 87 ? 6.224 -10.747 -19.406 1.00 94.44 87 HIS A N 1
ATOM 638 C CA . HIS A 1 87 ? 7.169 -10.988 -20.497 1.00 94.44 87 HIS A CA 1
ATOM 639 C C . HIS A 1 87 ? 8.380 -11.846 -20.093 1.00 94.44 87 HIS A C 1
ATOM 641 O O . HIS A 1 87 ? 9.301 -12.023 -20.887 1.00 94.44 87 HIS A O 1
ATOM 647 N N . GLY A 1 88 ? 8.374 -12.427 -18.890 1.00 91.56 88 GLY A N 1
ATOM 648 C CA . GLY A 1 88 ? 9.332 -13.453 -18.483 1.00 91.56 88 GLY A CA 1
ATOM 649 C C . GLY A 1 88 ? 10.707 -12.931 -18.071 1.00 91.56 88 GLY A C 1
ATOM 650 O O . GLY A 1 88 ? 11.623 -13.737 -17.899 1.00 91.56 88 GLY A O 1
ATOM 651 N N . VAL A 1 89 ? 10.867 -11.619 -17.878 1.00 93.38 89 VAL A N 1
ATOM 652 C CA . VAL A 1 89 ? 12.089 -11.064 -17.285 1.00 93.38 89 VAL A CA 1
ATOM 653 C C . VAL A 1 89 ? 12.141 -11.512 -15.827 1.00 93.38 89 VAL A C 1
ATOM 655 O O . VAL A 1 89 ? 11.177 -11.341 -15.086 1.00 93.38 89 VAL A O 1
ATOM 658 N N . LYS A 1 90 ? 13.255 -12.119 -15.415 1.00 93.94 90 LYS A N 1
ATOM 659 C CA . LYS A 1 90 ? 13.442 -12.651 -14.061 1.00 93.94 90 LYS A CA 1
ATOM 660 C C . LYS A 1 90 ? 14.498 -11.846 -13.304 1.00 93.94 90 LYS A C 1
ATOM 662 O O . LYS A 1 90 ? 15.434 -11.346 -13.933 1.00 93.94 90 LYS A O 1
ATOM 667 N N . PRO A 1 91 ? 14.416 -11.788 -11.964 1.00 94.12 91 PRO A N 1
ATOM 668 C CA . PRO A 1 91 ? 15.547 -11.393 -11.132 1.00 94.12 91 PRO A CA 1
ATOM 669 C C . PRO A 1 91 ? 16.826 -12.147 -11.533 1.00 94.12 91 PRO A C 1
ATOM 671 O O . PRO A 1 91 ? 16.780 -13.350 -11.793 1.00 94.12 91 PRO A O 1
ATOM 674 N N . GLY A 1 92 ? 17.953 -11.436 -11.626 1.00 91.25 92 GLY A N 1
ATOM 675 C CA . GLY A 1 92 ? 19.237 -11.987 -12.085 1.00 91.25 92 GLY A CA 1
ATOM 676 C C . GLY A 1 92 ? 19.413 -12.074 -13.609 1.00 91.25 92 GLY A C 1
ATOM 677 O O . GLY A 1 92 ? 20.502 -12.400 -14.069 1.00 91.25 92 GLY A O 1
ATOM 678 N N . GLY A 1 93 ? 18.386 -11.747 -14.403 1.00 88.06 93 GLY A N 1
ATOM 679 C CA . GLY A 1 93 ? 18.449 -11.722 -15.872 1.00 88.06 93 GLY A CA 1
ATOM 680 C C . GLY A 1 93 ? 19.098 -10.471 -16.481 1.00 88.06 93 GLY A C 1
ATOM 681 O O . GLY A 1 93 ? 19.033 -10.296 -17.694 1.00 88.06 93 GLY A O 1
ATOM 682 N N . GLY A 1 94 ? 19.682 -9.600 -15.655 1.00 90.38 94 GLY A N 1
ATOM 683 C CA . GLY A 1 94 ? 20.233 -8.301 -16.040 1.00 90.38 94 GLY A CA 1
ATOM 684 C C . GLY A 1 94 ? 19.585 -7.136 -15.289 1.00 90.38 94 GLY A C 1
ATOM 685 O O . GLY A 1 94 ? 18.694 -7.327 -14.456 1.00 90.38 94 GLY A O 1
ATOM 686 N N . ASP A 1 95 ? 20.058 -5.931 -15.591 1.00 94.69 95 ASP A N 1
ATOM 687 C CA . ASP A 1 95 ? 19.607 -4.694 -14.957 1.00 94.69 95 ASP A CA 1
ATOM 688 C C . ASP A 1 95 ? 18.282 -4.200 -15.558 1.00 94.69 95 ASP A C 1
ATOM 690 O O . ASP A 1 95 ? 18.081 -4.219 -16.775 1.00 94.69 95 ASP A O 1
ATOM 694 N N . VAL A 1 96 ? 17.387 -3.696 -14.707 1.00 95.94 96 VAL A N 1
ATOM 695 C CA . VAL A 1 96 ? 16.152 -3.019 -15.125 1.00 95.94 96 VAL A CA 1
ATOM 696 C C . VAL A 1 96 ? 16.342 -1.510 -15.003 1.00 95.94 96 VAL A C 1
ATOM 698 O O . VAL A 1 96 ? 16.455 -0.979 -13.900 1.00 95.94 96 VAL A O 1
ATOM 701 N N . LEU A 1 97 ? 16.354 -0.801 -16.132 1.00 95.75 97 LEU A N 1
ATOM 702 C CA . LEU A 1 97 ? 16.426 0.661 -16.153 1.00 95.75 97 LEU A CA 1
ATOM 703 C C . LEU A 1 97 ? 15.062 1.281 -15.819 1.00 95.75 97 LEU A C 1
ATOM 705 O O . LEU A 1 97 ? 14.066 1.003 -16.488 1.00 95.75 97 LEU A O 1
ATOM 709 N N . VAL A 1 98 ? 15.034 2.191 -14.846 1.00 96.06 98 VAL A N 1
ATOM 710 C CA . VAL A 1 98 ? 13.873 3.036 -14.542 1.00 96.06 98 VAL A CA 1
ATOM 711 C C . VAL A 1 98 ? 14.226 4.494 -14.813 1.00 96.06 98 VAL A C 1
ATOM 713 O O . VAL A 1 98 ? 15.014 5.108 -14.098 1.00 96.06 98 VAL A O 1
ATOM 716 N N . THR A 1 99 ? 13.624 5.075 -15.848 1.00 94.62 99 THR A N 1
ATOM 717 C CA . THR A 1 99 ? 13.776 6.499 -16.174 1.00 94.62 99 THR A CA 1
ATOM 718 C C . THR A 1 99 ? 12.802 7.363 -15.381 1.00 94.62 99 THR A C 1
ATOM 720 O O . THR A 1 99 ? 11.668 6.955 -15.134 1.00 94.62 99 THR A O 1
ATOM 723 N N . GLY A 1 100 ? 13.210 8.583 -15.028 1.00 91.06 100 GLY A N 1
ATOM 724 C CA . GLY A 1 100 ? 12.383 9.471 -14.211 1.00 91.06 100 GLY A CA 1
ATOM 725 C C . GLY A 1 100 ? 12.163 8.911 -12.804 1.00 91.06 100 GLY A C 1
ATOM 726 O O . GLY A 1 100 ? 11.073 9.056 -12.253 1.00 91.06 100 GLY A O 1
ATOM 727 N N . ALA A 1 101 ? 13.183 8.262 -12.235 1.00 92.56 101 ALA A N 1
ATOM 728 C CA . ALA A 1 101 ? 13.084 7.515 -10.980 1.00 92.56 101 ALA A CA 1
ATOM 729 C C . ALA A 1 101 ? 12.660 8.368 -9.767 1.00 92.56 101 ALA A C 1
ATOM 731 O O . ALA A 1 101 ? 12.034 7.849 -8.856 1.00 92.56 101 ALA A O 1
ATOM 732 N N . ASN A 1 102 ? 12.902 9.685 -9.784 1.00 87.75 102 ASN A N 1
ATOM 733 C CA . ASN A 1 102 ? 12.424 10.606 -8.736 1.00 87.75 102 ASN A CA 1
ATOM 734 C C . ASN A 1 102 ? 10.983 11.112 -8.963 1.00 87.75 102 ASN A C 1
ATOM 736 O O . ASN A 1 102 ? 10.497 11.959 -8.215 1.00 87.75 102 ASN A O 1
ATOM 740 N N . GLY A 1 103 ? 10.313 10.672 -10.030 1.00 86.06 103 GLY A N 1
ATOM 741 C CA . GLY A 1 103 ? 8.913 10.990 -10.308 1.00 86.06 103 GLY A CA 1
ATOM 742 C C . GLY A 1 103 ? 7.950 10.033 -9.604 1.00 86.06 103 GLY A C 1
ATOM 743 O O . GLY A 1 103 ? 8.351 8.991 -9.094 1.00 86.06 103 GLY A O 1
ATOM 744 N N . GLY A 1 104 ? 6.651 10.346 -9.630 1.00 86.19 104 GLY A N 1
ATOM 745 C CA . GLY A 1 104 ? 5.638 9.526 -8.952 1.00 86.19 104 GLY A CA 1
ATOM 746 C C . GLY A 1 104 ? 5.586 8.073 -9.443 1.00 86.19 104 GLY A C 1
ATOM 747 O O . GLY A 1 104 ? 5.497 7.157 -8.636 1.00 86.19 104 GLY A O 1
ATOM 748 N N . VAL A 1 105 ? 5.659 7.846 -10.761 1.00 92.06 105 VAL A N 1
ATOM 749 C CA . VAL A 1 105 ? 5.649 6.485 -11.335 1.00 92.06 105 VAL A CA 1
ATOM 750 C C . VAL A 1 105 ? 6.999 5.803 -11.122 1.00 92.06 105 VAL A C 1
ATOM 752 O O . VAL A 1 105 ? 7.052 4.678 -10.634 1.00 92.06 105 VAL A O 1
ATOM 755 N N . GLY A 1 106 ? 8.092 6.489 -11.474 1.00 92.06 106 GLY A N 1
ATOM 756 C CA . GLY A 1 106 ? 9.441 5.928 -11.424 1.00 92.06 106 GLY A CA 1
ATOM 757 C C . GLY A 1 106 ? 9.871 5.533 -10.012 1.00 92.06 106 GLY A C 1
ATOM 758 O O . GLY A 1 106 ? 10.461 4.468 -9.841 1.00 92.06 106 GLY A O 1
ATOM 759 N N . GLY A 1 107 ? 9.510 6.321 -8.996 1.00 90.38 107 GLY A N 1
ATOM 760 C CA . GLY A 1 107 ? 9.841 6.016 -7.603 1.00 90.38 107 GLY A CA 1
ATOM 761 C C . GLY A 1 107 ? 9.145 4.747 -7.120 1.00 90.38 107 GLY A C 1
ATOM 762 O O . GLY A 1 107 ? 9.795 3.828 -6.621 1.00 90.38 107 GLY A O 1
ATOM 763 N N . VAL A 1 108 ? 7.834 4.643 -7.364 1.00 91.00 108 VAL A N 1
ATOM 764 C CA . VAL A 1 108 ? 7.054 3.449 -7.001 1.00 91.00 108 VAL A CA 1
ATOM 765 C C . VAL A 1 108 ? 7.533 2.223 -7.785 1.00 91.00 108 VAL A C 1
ATOM 767 O O . VAL A 1 108 ? 7.700 1.154 -7.204 1.00 91.00 108 VAL A O 1
ATOM 770 N N . ALA A 1 109 ? 7.806 2.360 -9.086 1.00 93.75 109 ALA A N 1
ATOM 771 C CA . ALA A 1 109 ? 8.316 1.261 -9.907 1.00 93.75 109 ALA A CA 1
ATOM 772 C C . ALA A 1 109 ? 9.676 0.754 -9.399 1.00 93.75 109 ALA A C 1
ATOM 774 O O . ALA A 1 109 ? 9.862 -0.456 -9.270 1.00 93.75 109 ALA A O 1
ATOM 775 N N . THR A 1 110 ? 10.586 1.669 -9.046 1.00 94.44 110 THR A N 1
ATOM 776 C CA . THR A 1 110 ? 11.906 1.345 -8.478 1.00 94.44 110 THR A CA 1
ATOM 777 C C . THR A 1 110 ? 11.760 0.529 -7.197 1.00 94.44 110 THR A C 1
ATOM 779 O O . THR A 1 110 ? 12.328 -0.559 -7.096 1.00 94.44 110 THR A O 1
ATOM 782 N N . ALA A 1 111 ? 10.934 0.997 -6.256 1.00 91.88 111 ALA A N 1
ATOM 783 C CA . ALA A 1 111 ? 10.695 0.300 -4.994 1.00 91.88 111 ALA A CA 1
ATOM 784 C C . ALA A 1 111 ? 10.066 -1.094 -5.200 1.00 91.88 111 ALA A C 1
ATOM 786 O O . ALA A 1 111 ? 10.505 -2.080 -4.605 1.00 91.88 111 ALA A O 1
ATOM 787 N N . LEU A 1 112 ? 9.067 -1.208 -6.084 1.00 93.12 112 LEU A N 1
ATOM 788 C CA . LEU A 1 112 ? 8.383 -2.476 -6.362 1.00 93.12 112 LEU A CA 1
ATOM 789 C C . LEU A 1 112 ? 9.274 -3.514 -7.060 1.00 93.12 112 LEU A C 1
ATOM 791 O O . LEU A 1 112 ? 9.078 -4.713 -6.831 1.00 93.12 112 LEU A O 1
ATOM 795 N N . LEU A 1 113 ? 10.199 -3.078 -7.921 1.00 94.75 113 LEU A N 1
ATOM 796 C CA . LEU A 1 113 ? 11.171 -3.941 -8.598 1.00 94.75 113 LEU A CA 1
ATOM 797 C C . LEU A 1 113 ? 12.266 -4.401 -7.634 1.00 94.75 113 LEU A C 1
ATOM 799 O O . LEU A 1 113 ? 12.520 -5.604 -7.551 1.00 94.75 113 LEU A O 1
ATOM 803 N N . ALA A 1 114 ? 12.839 -3.483 -6.850 1.00 92.94 114 ALA A N 1
ATOM 804 C CA . ALA A 1 114 ? 13.849 -3.810 -5.843 1.00 92.94 114 ALA A CA 1
ATOM 805 C C . ALA A 1 114 ? 13.312 -4.832 -4.825 1.00 92.94 114 ALA A C 1
ATOM 807 O O . ALA A 1 114 ? 13.925 -5.874 -4.600 1.00 92.94 114 ALA A O 1
ATOM 808 N N . LYS A 1 115 ? 12.089 -4.625 -4.313 1.00 92.38 115 LYS A N 1
ATOM 809 C CA . LYS A 1 115 ? 11.418 -5.563 -3.390 1.00 92.38 115 LYS A CA 1
ATOM 810 C C . LYS A 1 115 ? 11.168 -6.954 -3.988 1.00 92.38 115 LYS A C 1
ATOM 812 O O . LYS A 1 115 ? 11.020 -7.923 -3.250 1.00 92.38 115 LYS A O 1
ATOM 817 N N . ARG A 1 116 ? 11.105 -7.068 -5.319 1.00 92.44 116 ARG A N 1
ATOM 818 C C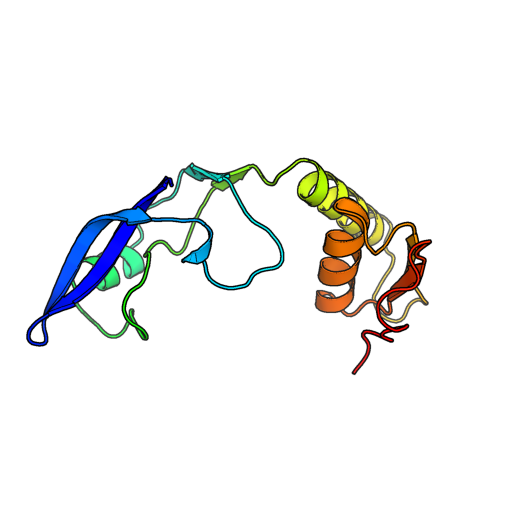A . ARG A 1 116 ? 10.972 -8.344 -6.048 1.00 92.44 116 ARG A CA 1
ATOM 819 C C . ARG A 1 116 ? 12.320 -8.964 -6.439 1.00 92.44 116 ARG A C 1
ATOM 821 O O . ARG A 1 116 ? 12.324 -9.988 -7.119 1.00 92.44 116 ARG A O 1
ATOM 828 N N . GLY A 1 117 ? 13.439 -8.371 -6.020 1.00 94.25 117 GLY A N 1
ATOM 829 C CA . GLY A 1 117 ? 14.791 -8.880 -6.252 1.00 94.25 117 GLY A CA 1
ATOM 830 C C . GLY A 1 117 ? 15.412 -8.481 -7.592 1.00 94.25 117 GLY A C 1
ATOM 831 O O . GLY A 1 117 ? 16.452 -9.021 -7.962 1.00 94.25 117 GLY A O 1
ATOM 832 N N . TYR A 1 118 ? 14.801 -7.563 -8.345 1.00 95.62 118 TYR A N 1
ATOM 833 C CA . TYR A 1 118 ? 15.429 -7.033 -9.557 1.00 95.62 118 TYR A CA 1
ATOM 834 C C . TYR A 1 118 ? 16.534 -6.044 -9.187 1.00 95.62 118 TYR A C 1
ATOM 836 O O . TYR A 1 118 ? 16.353 -5.208 -8.302 1.00 95.62 118 TYR A O 1
ATOM 844 N N . ARG A 1 119 ? 17.649 -6.085 -9.921 1.00 95.44 119 ARG A N 1
ATOM 845 C CA . ARG A 1 119 ? 18.660 -5.027 -9.873 1.00 95.44 119 ARG A CA 1
ATOM 846 C C . ARG A 1 119 ? 18.159 -3.851 -10.709 1.00 95.44 119 ARG A C 1
ATOM 848 O O . ARG A 1 119 ? 17.954 -3.992 -11.914 1.00 95.44 119 ARG A O 1
ATOM 855 N N . VAL A 1 120 ? 17.894 -2.720 -10.059 1.00 95.31 120 VAL A N 1
ATOM 856 C CA . VAL A 1 120 ? 17.304 -1.537 -10.699 1.00 95.31 120 VAL A CA 1
ATOM 857 C C . VAL A 1 120 ? 18.369 -0.471 -10.914 1.00 95.31 120 VAL A C 1
ATOM 859 O O . VAL A 1 120 ? 19.035 -0.060 -9.970 1.00 95.31 120 VAL A O 1
ATOM 862 N N . VAL A 1 121 ? 18.476 0.028 -12.143 1.00 95.44 121 VAL A N 1
ATOM 863 C CA . VAL A 1 121 ? 19.289 1.200 -12.480 1.00 95.44 121 VAL A CA 1
ATOM 864 C C . VAL A 1 121 ? 18.355 2.399 -12.590 1.00 95.44 121 VAL A C 1
ATOM 866 O O . VAL A 1 121 ? 17.517 2.469 -13.487 1.00 95.44 121 VAL A O 1
ATOM 869 N N . ALA A 1 122 ? 18.468 3.344 -11.662 1.00 93.75 122 ALA A N 1
ATOM 870 C CA . ALA A 1 122 ? 17.618 4.527 -11.612 1.00 93.75 122 ALA A CA 1
ATOM 871 C C . ALA A 1 122 ? 18.237 5.691 -12.404 1.00 93.75 122 ALA A C 1
ATOM 873 O O . ALA A 1 122 ? 19.337 6.148 -12.101 1.00 93.75 122 ALA A O 1
ATOM 874 N N . SER A 1 123 ? 17.512 6.214 -13.395 1.00 93.25 123 SER A N 1
ATOM 875 C CA . SER A 1 123 ? 17.888 7.417 -14.146 1.00 93.25 123 SER A CA 1
ATOM 876 C C . SER A 1 123 ? 16.983 8.589 -13.765 1.00 93.25 123 SER A C 1
ATOM 878 O O . SER A 1 123 ? 15.752 8.498 -13.816 1.00 93.25 123 SER A O 1
ATOM 880 N N . THR A 1 124 ? 17.583 9.712 -13.368 1.00 87.62 124 THR A N 1
ATOM 881 C CA . THR A 1 124 ? 16.871 10.910 -12.903 1.00 87.62 124 THR A CA 1
ATOM 882 C C . THR A 1 124 ? 17.548 12.189 -13.392 1.00 87.62 124 THR A C 1
ATOM 884 O O . THR A 1 124 ? 18.769 12.267 -13.476 1.00 87.62 124 THR A O 1
ATOM 887 N N . GLY A 1 125 ? 16.741 13.207 -13.710 1.00 80.56 125 GLY A N 1
ATOM 888 C CA . GLY A 1 125 ? 17.215 14.535 -14.120 1.00 80.56 125 GLY A CA 1
ATOM 889 C C . GLY A 1 125 ? 17.390 15.533 -12.968 1.00 80.56 125 GLY A C 1
ATOM 890 O O . GLY A 1 125 ? 17.789 16.667 -13.209 1.00 80.56 125 GLY A O 1
ATOM 891 N N . ARG A 1 126 ? 17.068 15.156 -11.720 1.00 71.06 126 ARG A N 1
ATOM 892 C CA . ARG A 1 126 ? 17.244 16.014 -10.533 1.00 71.06 126 ARG A CA 1
ATOM 893 C C . ARG A 1 126 ? 18.426 15.519 -9.706 1.00 71.06 126 ARG A C 1
ATOM 895 O O . ARG A 1 126 ? 18.351 14.435 -9.138 1.00 71.06 126 ARG A O 1
ATOM 902 N N . MET A 1 127 ? 19.476 16.334 -9.603 1.00 58.91 127 MET A N 1
ATOM 903 C CA . MET A 1 127 ? 20.708 16.024 -8.862 1.00 58.91 127 MET A CA 1
ATOM 904 C C . MET A 1 127 ? 20.633 16.393 -7.372 1.00 58.91 127 MET A C 1
ATOM 906 O O . MET A 1 127 ? 21.523 17.056 -6.857 1.00 58.91 127 MET A O 1
ATOM 910 N N . ASN A 1 128 ? 19.581 15.970 -6.671 1.00 44.72 128 ASN A N 1
ATOM 911 C CA . ASN A 1 128 ? 19.547 16.040 -5.208 1.00 44.72 128 ASN A CA 1
ATOM 912 C C . ASN A 1 128 ? 19.284 14.636 -4.655 1.00 44.72 128 ASN A C 1
ATOM 914 O O . ASN A 1 128 ? 18.143 14.182 -4.656 1.00 44.72 128 ASN A O 1
ATOM 918 N N . GLY A 1 129 ? 20.356 13.977 -4.201 1.00 38.50 129 GLY A N 1
ATOM 919 C CA . GLY A 1 129 ? 20.328 12.678 -3.520 1.00 38.50 129 GLY A CA 1
ATOM 920 C C . GLY A 1 129 ? 20.813 11.517 -4.392 1.00 38.50 129 GLY A C 1
ATOM 921 O O . GLY A 1 129 ? 20.091 11.072 -5.270 1.00 38.50 129 GLY A O 1
ATOM 922 N N . ALA A 1 130 ? 22.059 11.107 -4.135 1.00 33.91 130 ALA A N 1
ATOM 923 C CA . ALA A 1 130 ? 22.782 9.878 -4.483 1.00 33.91 130 ALA A CA 1
ATOM 924 C C . ALA A 1 130 ? 22.194 8.899 -5.527 1.00 33.91 130 ALA A C 1
ATOM 926 O O . ALA A 1 130 ? 21.070 8.417 -5.420 1.00 33.91 130 ALA A O 1
ATOM 927 N N . TYR A 1 131 ? 23.065 8.458 -6.446 1.00 37.38 131 TYR A N 1
ATOM 928 C CA . TYR A 1 131 ? 23.025 7.085 -6.955 1.00 37.38 131 TYR A CA 1
ATOM 929 C C . TYR A 1 131 ? 22.955 6.137 -5.748 1.00 37.38 131 TYR A C 1
ATOM 931 O O . TYR A 1 131 ? 23.965 5.882 -5.097 1.00 37.38 131 TYR A O 1
ATOM 939 N N . HIS A 1 132 ? 21.764 5.650 -5.420 1.00 41.66 132 HIS A N 1
ATOM 940 C CA . HIS A 1 132 ? 21.616 4.496 -4.555 1.00 41.66 132 HIS A CA 1
ATOM 941 C C . HIS A 1 132 ? 21.577 3.282 -5.475 1.00 41.66 132 HIS A C 1
ATOM 943 O O . HIS A 1 132 ? 20.586 3.057 -6.169 1.00 41.66 132 HIS A O 1
ATOM 949 N N . ASP A 1 133 ? 22.673 2.522 -5.514 1.00 40.97 133 ASP A N 1
ATOM 950 C CA . ASP A 1 133 ? 22.580 1.110 -5.878 1.00 40.97 133 ASP A CA 1
ATOM 951 C C . ASP A 1 133 ? 21.655 0.502 -4.813 1.00 40.97 133 ASP A C 1
ATOM 953 O O . ASP A 1 133 ? 22.038 0.370 -3.654 1.00 40.97 133 ASP A O 1
ATOM 957 N N . VAL A 1 134 ? 20.384 0.258 -5.149 1.00 43.28 134 VAL A N 1
ATOM 958 C CA . VAL A 1 134 ? 19.370 -0.245 -4.196 1.00 43.28 134 VAL A CA 1
ATOM 959 C C . VAL A 1 134 ? 19.569 -1.742 -3.901 1.00 43.28 134 VAL A C 1
ATOM 961 O O . VAL A 1 134 ? 18.644 -2.434 -3.484 1.00 43.28 134 VAL A O 1
ATOM 964 N N . ALA A 1 135 ? 20.776 -2.253 -4.149 1.00 38.47 135 ALA A N 1
ATOM 965 C CA . ALA A 1 135 ? 21.188 -3.630 -3.959 1.00 38.47 135 ALA A CA 1
ATOM 966 C C . ALA A 1 135 ? 22.232 -3.725 -2.834 1.00 38.47 135 ALA A C 1
ATOM 968 O O . ALA A 1 135 ? 23.428 -3.868 -3.086 1.00 38.47 135 ALA A O 1
ATOM 969 N N . SER A 1 136 ? 21.755 -3.675 -1.592 1.00 33.81 136 SER A N 1
ATOM 970 C CA . SER A 1 136 ? 22.413 -4.270 -0.420 1.00 33.81 136 SER A CA 1
ATOM 971 C C . SER A 1 136 ? 21.383 -4.545 0.661 1.00 33.81 136 SER A C 1
ATOM 973 O O . SER A 1 136 ? 20.698 -3.567 1.036 1.00 33.81 136 SER A O 1
#

Organism: NCBI:txid1777144

InterPro domains:
  IPR011032 GroES-like superfamily [SSF50129] (2-76)
  IPR013154 Alcohol dehydrogenase-like, N-terminal [PF08240] (28-86)
  IPR036291 NAD(P)-binding domain superfamily [SSF51735] (67-126)
  IPR051397 Zinc-containing alcohol dehydrogenase-like protein [PTHR43677] (4-74)

Foldseek 3Di:
DDWFWKWADDPNAIATDIDDDDPVPDDDDLWDFDFDDADDDPLLVCRNRVPDDSDPDPTDGGGPGTDGDTPPLLVLLVVVLVVCVVVPPAQVNDEAEQEQCVDSNNVNNQVVCVVRRHQYFYHHPDPDDDPDRSPD